Protein AF-A0A4Y8C7L8-F1 (afdb_monomer_lite)

Foldseek 3Di:
DVVPDDPVVVVVVVVVVVVVLVVVLVVLVVLVVLVVCLVVPDPDPVSSVVSDVVSDPCNVVNVVSVD

Sequence (67 aa):
MFFGLELEGLQIYWWLILSLLGGLLVFMFFVQGGQTLIDELSKDELEKTMLVNSLGRKWELGFTTLV

Secondary structure (DSSP, 8-state):
-BTTB-HHHHHHHHHHHHHHHHHHHHHHHHHHHHHHTHHHH-SSHHHHHHHHHHH-STHHHHHHHH-

Radius of gyration: 18.6 Å; chains: 1; bounding box: 33×16×54 Å

pLDDT: mean 85.71, std 11.48, range [56.16, 97.0]

Structure (mmCIF, N/CA/C/O backbone):
data_AF-A0A4Y8C7L8-F1
#
_entry.id   AF-A0A4Y8C7L8-F1
#
loop_
_atom_site.group_PDB
_atom_site.id
_atom_site.type_symbol
_atom_site.label_atom_id
_atom_site.label_alt_id
_atom_site.label_comp_id
_atom_site.label_asym_id
_atom_site.label_entity_id
_atom_site.label_seq_id
_atom_site.pdbx_PDB_ins_code
_atom_site.Cartn_x
_atom_site.Cartn_y
_atom_site.Cartn_z
_atom_site.occupancy
_atom_site.B_iso_or_equiv
_atom_site.auth_seq_id
_atom_site.auth_comp_id
_atom_site.auth_asym_id
_atom_site.auth_atom_id
_atom_site.pdbx_PDB_model_num
ATOM 1 N N . MET A 1 1 ? 13.972 5.169 -29.675 1.00 64.62 1 MET A N 1
ATOM 2 C CA . MET A 1 1 ? 14.339 4.468 -28.428 1.00 64.62 1 MET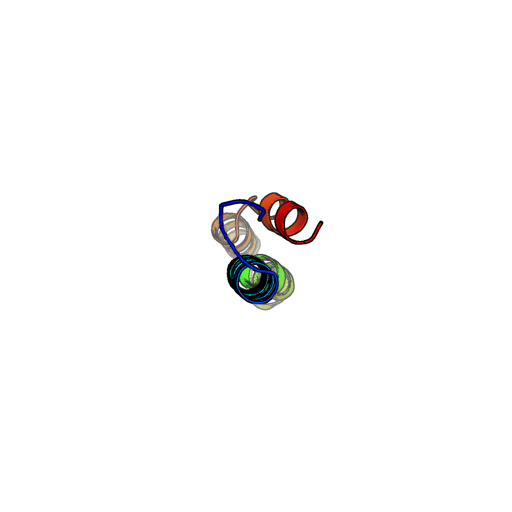 A CA 1
ATOM 3 C C . MET A 1 1 ? 14.177 5.426 -27.263 1.00 64.62 1 MET A C 1
ATOM 5 O O . MET A 1 1 ? 14.843 6.453 -27.247 1.00 64.62 1 MET A O 1
ATOM 9 N N . PHE A 1 2 ? 13.283 5.123 -26.323 1.00 76.00 2 PHE A N 1
ATOM 10 C CA . PHE A 1 2 ? 13.208 5.819 -25.035 1.00 76.00 2 PHE A CA 1
ATOM 11 C C . PHE A 1 2 ? 14.129 5.055 -24.073 1.00 76.00 2 PHE A C 1
ATOM 13 O O . PHE A 1 2 ? 14.069 3.830 -24.048 1.00 76.00 2 PHE A O 1
ATOM 20 N N . PHE A 1 3 ? 15.056 5.729 -23.386 1.00 83.50 3 PHE A N 1
ATOM 21 C CA . PHE A 1 3 ? 16.113 5.080 -22.579 1.00 83.50 3 PHE A CA 1
ATOM 22 C C . PHE A 1 3 ? 16.956 3.995 -23.293 1.00 83.50 3 PHE A C 1
ATOM 24 O O . PHE A 1 3 ? 17.549 3.147 -22.636 1.00 83.50 3 PHE A O 1
ATOM 31 N N . GLY A 1 4 ? 17.032 3.986 -24.629 1.00 91.81 4 GLY A N 1
ATOM 32 C CA . GLY A 1 4 ? 17.738 2.918 -25.360 1.00 91.81 4 GLY A CA 1
ATOM 33 C C . GLY A 1 4 ? 16.981 1.582 -25.436 1.00 91.81 4 GLY A C 1
ATOM 34 O O . GLY A 1 4 ? 17.540 0.606 -25.921 1.00 91.81 4 GLY A O 1
ATOM 35 N N . LEU A 1 5 ? 15.721 1.531 -24.989 1.00 92.81 5 LEU A N 1
ATOM 36 C CA . LEU A 1 5 ? 14.886 0.329 -25.020 1.00 92.81 5 LEU A CA 1
ATOM 37 C C . LEU A 1 5 ? 13.960 0.308 -26.244 1.00 92.81 5 LEU A C 1
ATOM 39 O O . LEU A 1 5 ? 13.444 1.345 -26.687 1.00 92.81 5 LEU A O 1
ATOM 43 N N . GLU A 1 6 ? 13.742 -0.897 -26.772 1.00 95.06 6 GLU A N 1
ATOM 44 C CA . GLU A 1 6 ? 12.676 -1.200 -27.729 1.00 95.06 6 GLU A CA 1
ATOM 45 C C . GLU A 1 6 ? 11.312 -1.302 -27.027 1.00 95.06 6 GLU A C 1
ATOM 47 O O . GLU A 1 6 ? 11.224 -1.280 -25.797 1.00 95.06 6 GLU A O 1
ATOM 52 N N . LEU A 1 7 ? 10.232 -1.404 -27.810 1.00 93.88 7 LEU A N 1
ATOM 53 C CA . LEU A 1 7 ? 8.863 -1.395 -27.287 1.00 93.88 7 LEU A CA 1
ATOM 54 C C . LEU A 1 7 ? 8.625 -2.496 -26.242 1.00 93.88 7 LEU A C 1
ATOM 56 O O . LEU A 1 7 ? 8.034 -2.217 -25.202 1.00 93.88 7 LEU A O 1
ATOM 60 N N . GLU A 1 8 ? 9.121 -3.710 -26.488 1.00 95.19 8 GLU A N 1
ATOM 61 C CA . GLU A 1 8 ? 9.004 -4.838 -25.555 1.00 95.19 8 GLU A CA 1
ATOM 62 C C . GLU A 1 8 ? 9.695 -4.544 -24.213 1.00 95.19 8 GLU A C 1
ATOM 64 O O . GLU A 1 8 ? 9.101 -4.719 -23.149 1.00 95.19 8 GLU A O 1
ATOM 69 N N . GLY A 1 9 ? 10.919 -4.003 -24.248 1.00 95.19 9 GLY A N 1
ATOM 70 C CA . GLY A 1 9 ? 11.647 -3.617 -23.036 1.00 95.19 9 GLY A CA 1
ATOM 71 C C . GLY A 1 9 ? 10.909 -2.546 -22.229 1.00 95.19 9 GLY A C 1
ATOM 72 O O . GLY A 1 9 ? 10.863 -2.611 -21.000 1.00 95.19 9 GLY A O 1
ATOM 73 N N . LEU A 1 10 ? 10.266 -1.595 -22.913 1.00 95.31 10 LEU A N 1
ATOM 74 C CA . LEU A 1 10 ? 9.438 -0.573 -22.274 1.00 95.31 10 LEU A CA 1
ATOM 75 C C . LEU A 1 10 ? 8.173 -1.168 -21.629 1.00 95.31 10 LEU A C 1
ATOM 77 O O . LEU A 1 10 ? 7.787 -0.739 -20.544 1.00 95.31 10 LEU A O 1
ATOM 81 N N . GLN A 1 11 ? 7.543 -2.161 -22.267 1.00 95.44 11 GLN A N 1
ATOM 82 C CA . GLN A 1 11 ? 6.378 -2.861 -21.716 1.00 95.44 11 GLN A CA 1
ATOM 83 C C . GLN A 1 11 ? 6.739 -3.625 -20.438 1.00 95.44 11 GLN A C 1
ATOM 85 O O . GLN A 1 11 ? 6.047 -3.486 -19.433 1.00 95.44 11 GLN A O 1
ATOM 90 N N . ILE A 1 12 ? 7.841 -4.381 -20.446 1.00 96.25 12 ILE A N 1
ATOM 91 C CA . ILE A 1 12 ? 8.315 -5.129 -19.269 1.00 96.25 12 ILE A CA 1
ATOM 92 C C . ILE A 1 12 ? 8.648 -4.174 -18.118 1.00 96.25 12 ILE A C 1
ATOM 94 O O . ILE A 1 12 ? 8.249 -4.413 -16.978 1.00 96.25 12 ILE A O 1
ATOM 98 N N . TYR A 1 13 ? 9.335 -3.067 -18.413 1.00 95.19 13 TYR A N 1
ATOM 99 C CA . TYR A 1 13 ? 9.652 -2.036 -17.426 1.00 95.19 13 TYR A CA 1
ATOM 100 C C . TYR A 1 13 ? 8.391 -1.485 -16.740 1.00 95.19 13 TYR A C 1
ATOM 102 O O . TYR A 1 13 ? 8.331 -1.413 -15.512 1.00 95.19 13 TYR A O 1
ATOM 110 N N . TRP A 1 14 ? 7.353 -1.163 -17.517 1.00 95.50 14 TRP A N 1
ATOM 111 C CA . TRP A 1 14 ? 6.081 -0.686 -16.973 1.00 95.50 14 TRP A CA 1
ATOM 112 C C . TRP A 1 14 ? 5.335 -1.747 -16.163 1.00 95.50 14 TRP A C 1
ATOM 114 O O . TRP A 1 14 ? 4.810 -1.432 -15.094 1.00 95.50 14 TRP A O 1
ATOM 124 N N . TRP A 1 15 ? 5.333 -3.005 -16.611 1.00 97.00 15 TRP A N 1
ATOM 125 C CA . TRP A 1 15 ? 4.755 -4.111 -15.844 1.00 97.00 15 TRP A CA 1
ATOM 126 C C . TRP A 1 15 ? 5.437 -4.302 -14.490 1.00 97.00 15 TRP A C 1
ATOM 128 O O . TRP A 1 15 ? 4.757 -4.573 -13.499 1.00 97.00 15 TRP A O 1
ATOM 138 N N . LEU A 1 16 ? 6.757 -4.117 -14.420 1.00 96.38 16 LEU A N 1
ATOM 139 C CA . LEU A 1 16 ? 7.504 -4.192 -13.167 1.00 96.38 16 LEU A CA 1
ATOM 140 C C . LEU A 1 16 ? 7.085 -3.079 -12.201 1.00 96.38 16 LEU A C 1
ATOM 142 O O . LEU A 1 16 ? 6.810 -3.364 -11.036 1.00 96.38 16 LEU A O 1
ATOM 146 N N . ILE A 1 17 ? 6.979 -1.834 -12.679 1.00 94.81 17 ILE A N 1
ATOM 147 C CA . ILE A 1 17 ? 6.518 -0.701 -11.860 1.00 94.81 17 ILE A CA 1
ATOM 148 C C . ILE A 1 17 ? 5.104 -0.954 -11.337 1.00 94.81 17 ILE A C 1
ATOM 150 O O . ILE A 1 17 ? 4.869 -0.833 -10.137 1.00 94.81 17 ILE A O 1
ATOM 154 N N . LEU A 1 18 ? 4.173 -1.344 -12.213 1.00 94.50 18 LEU A N 1
ATOM 155 C CA . LEU A 1 18 ? 2.790 -1.630 -11.826 1.00 94.50 18 LEU A CA 1
ATOM 156 C C . LEU A 1 18 ? 2.708 -2.764 -10.802 1.00 94.50 18 LEU A C 1
ATOM 158 O O . LEU A 1 18 ? 1.963 -2.660 -9.832 1.00 94.50 18 LEU A O 1
ATOM 162 N N . SER A 1 19 ? 3.504 -3.821 -10.977 1.00 95.12 19 SER A N 1
ATOM 163 C CA . SER A 1 19 ? 3.548 -4.943 -10.034 1.00 95.12 19 SER A CA 1
ATOM 164 C C . SER A 1 19 ? 4.104 -4.522 -8.673 1.00 95.12 19 SER A C 1
ATOM 166 O O . SER A 1 19 ? 3.578 -4.934 -7.641 1.00 95.12 19 SER A O 1
ATOM 168 N N . LEU A 1 20 ? 5.138 -3.673 -8.651 1.00 93.75 20 LEU A N 1
ATOM 169 C CA . LEU A 1 20 ? 5.709 -3.137 -7.416 1.00 93.75 20 LEU A CA 1
ATOM 170 C C . LEU A 1 20 ? 4.705 -2.247 -6.675 1.00 93.75 20 LEU A C 1
ATOM 172 O O . LEU A 1 20 ? 4.480 -2.444 -5.482 1.00 93.75 20 LEU A O 1
ATOM 176 N N . LEU A 1 21 ? 4.083 -1.298 -7.378 1.00 91.62 21 LEU A N 1
ATOM 177 C CA . LEU A 1 21 ? 3.068 -0.412 -6.806 1.00 91.62 21 LEU A CA 1
ATOM 178 C C . LEU A 1 21 ? 1.848 -1.202 -6.322 1.00 91.62 21 LEU A C 1
ATOM 180 O O . LEU A 1 21 ? 1.377 -0.971 -5.212 1.00 91.62 21 LEU A O 1
ATOM 184 N N . GLY A 1 22 ? 1.390 -2.188 -7.097 1.00 91.00 22 GLY A N 1
ATOM 185 C CA . GLY A 1 22 ? 0.307 -3.089 -6.708 1.00 91.00 22 GLY A CA 1
ATOM 186 C C . GLY A 1 22 ? 0.647 -3.920 -5.469 1.00 91.00 22 GLY A C 1
ATOM 187 O O . GLY A 1 22 ? -0.171 -4.035 -4.560 1.00 91.00 22 GLY A O 1
ATOM 188 N N . GLY A 1 23 ? 1.872 -4.444 -5.375 1.00 91.50 23 GLY A N 1
ATOM 189 C CA . GLY A 1 23 ? 2.342 -5.152 -4.183 1.00 91.50 23 GLY A CA 1
ATOM 190 C C . GLY A 1 23 ? 2.367 -4.253 -2.943 1.00 91.50 23 GLY A C 1
ATOM 191 O O . GLY A 1 23 ? 1.862 -4.639 -1.890 1.00 91.50 23 GLY A O 1
ATOM 192 N N . LEU A 1 24 ? 2.889 -3.029 -3.072 1.00 87.25 24 LEU A N 1
ATOM 193 C CA . LEU A 1 24 ? 2.868 -2.033 -1.995 1.00 87.25 24 LEU A CA 1
ATOM 194 C C . LEU A 1 24 ? 1.435 -1.653 -1.591 1.00 87.25 24 LEU A C 1
ATOM 196 O O . LEU A 1 24 ? 1.149 -1.547 -0.399 1.00 87.25 24 LEU A O 1
ATOM 200 N N . LEU A 1 25 ? 0.524 -1.515 -2.556 1.00 87.00 25 LEU A N 1
ATOM 201 C CA . LEU A 1 25 ? -0.892 -1.246 -2.308 1.00 87.00 25 LEU A CA 1
ATOM 202 C C . LEU A 1 25 ? -1.553 -2.371 -1.497 1.00 87.00 25 LEU A C 1
ATOM 204 O O . LEU A 1 25 ? -2.262 -2.089 -0.533 1.00 87.00 25 LEU A O 1
ATOM 208 N N . VAL A 1 26 ? -1.276 -3.640 -1.819 1.00 88.31 26 VAL A N 1
ATOM 209 C CA . VAL A 1 26 ? -1.784 -4.788 -1.046 1.00 88.31 26 VAL A CA 1
ATOM 210 C C . VAL A 1 26 ? -1.305 -4.737 0.407 1.00 88.31 26 VAL A C 1
ATOM 212 O O . VAL A 1 26 ? -2.103 -4.959 1.316 1.00 88.31 26 VAL A O 1
ATOM 215 N N . PHE A 1 27 ? -0.042 -4.374 0.659 1.00 84.75 27 PHE A N 1
ATOM 216 C CA . PHE A 1 27 ? 0.440 -4.164 2.030 1.00 84.75 27 PHE A CA 1
ATOM 217 C C . PHE A 1 27 ? -0.292 -3.018 2.741 1.00 84.75 27 PHE A C 1
ATOM 219 O O . PHE A 1 27 ? -0.541 -3.109 3.941 1.00 84.75 27 PHE A O 1
ATOM 226 N N . MET A 1 28 ? -0.679 -1.959 2.026 1.00 83.31 28 MET A N 1
ATOM 227 C CA . MET A 1 28 ? -1.455 -0.855 2.603 1.00 83.31 28 MET A CA 1
ATOM 228 C C . MET A 1 28 ? -2.906 -1.250 2.929 1.00 83.31 28 MET A C 1
ATOM 230 O O . MET A 1 28 ? -3.473 -0.710 3.882 1.00 83.31 28 MET A O 1
ATOM 234 N N . PHE A 1 29 ? -3.505 -2.225 2.230 1.00 84.50 29 PHE A N 1
ATOM 235 C CA . PHE A 1 29 ? -4.846 -2.729 2.568 1.00 84.50 29 PHE A CA 1
ATOM 236 C C . PHE A 1 29 ? -4.923 -3.415 3.934 1.00 84.50 29 PHE A C 1
ATOM 238 O O . PHE A 1 29 ? -6.005 -3.453 4.516 1.00 84.50 29 PHE A O 1
ATOM 245 N N . PHE A 1 30 ? -3.800 -3.864 4.506 1.00 83.94 30 PHE A N 1
ATOM 246 C CA 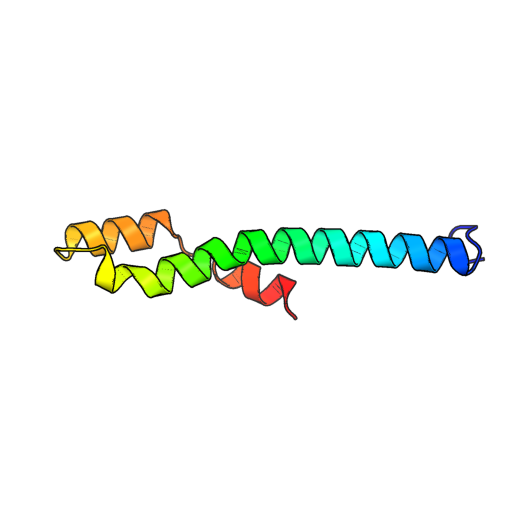. PHE A 1 30 ? -3.756 -4.314 5.901 1.00 83.94 30 PHE A CA 1
ATOM 247 C C . PHE A 1 30 ? -4.271 -3.238 6.871 1.00 83.94 30 PHE A C 1
ATOM 249 O O . PHE A 1 30 ? -5.013 -3.549 7.798 1.00 83.94 30 PHE A O 1
ATOM 256 N N . VAL A 1 31 ? -3.938 -1.965 6.633 1.00 83.06 31 VAL A N 1
ATOM 257 C CA . VAL A 1 31 ? -4.385 -0.848 7.481 1.00 83.06 31 VAL A CA 1
ATOM 258 C C . VAL A 1 31 ? -5.900 -0.656 7.369 1.00 83.06 31 VAL A C 1
ATOM 260 O O . VAL A 1 31 ? -6.574 -0.495 8.383 1.00 83.06 31 VAL A O 1
ATOM 263 N N . GLN A 1 32 ? -6.447 -0.721 6.149 1.00 80.94 32 GLN A N 1
ATOM 264 C CA . GLN A 1 32 ? -7.889 -0.585 5.906 1.00 80.94 32 GLN A CA 1
ATOM 265 C C . GLN A 1 32 ? -8.680 -1.768 6.481 1.00 80.94 32 GLN A C 1
ATOM 267 O O . GLN A 1 32 ? -9.661 -1.559 7.189 1.00 80.94 32 GLN A O 1
ATOM 272 N N . GLY A 1 33 ? -8.225 -3.003 6.252 1.00 88.19 33 GLY A N 1
ATOM 273 C CA . GLY A 1 33 ? -8.839 -4.197 6.838 1.00 88.19 33 GLY A CA 1
ATOM 274 C C . GLY A 1 33 ? -8.749 -4.205 8.366 1.00 88.19 33 GLY A C 1
ATOM 275 O O . GLY A 1 33 ? -9.728 -4.504 9.042 1.00 88.19 33 GLY A O 1
ATOM 276 N N . GLY A 1 34 ? -7.618 -3.780 8.934 1.00 88.25 34 GLY A N 1
ATOM 277 C CA . GLY A 1 34 ? -7.464 -3.630 10.381 1.00 88.25 34 GLY A CA 1
ATOM 278 C C . GLY A 1 34 ? -8.468 -2.643 10.977 1.00 88.25 34 GLY A C 1
ATOM 279 O O . GLY A 1 34 ? -9.051 -2.927 12.019 1.00 88.25 34 GLY A O 1
ATOM 280 N N . GLN A 1 35 ? -8.738 -1.524 10.294 1.00 85.81 35 GLN A N 1
ATOM 281 C CA . GLN A 1 35 ? -9.745 -0.553 10.733 1.00 85.81 35 GLN A CA 1
ATOM 282 C C . GLN A 1 35 ? -11.165 -1.123 10.753 1.00 85.81 35 GLN A C 1
ATOM 284 O O . GLN A 1 35 ? -11.906 -0.835 11.690 1.00 85.81 35 GLN A O 1
ATOM 289 N N . THR A 1 36 ? -11.532 -1.968 9.782 1.00 88.75 36 THR A N 1
ATOM 290 C CA . THR A 1 36 ? -12.858 -2.618 9.775 1.00 88.75 36 THR A CA 1
ATOM 291 C C . THR A 1 36 ? -13.080 -3.567 10.952 1.00 88.75 36 THR A C 1
ATOM 293 O O . THR A 1 36 ? -14.221 -3.852 11.290 1.00 88.75 36 THR A O 1
ATOM 296 N N . LEU A 1 37 ? -12.002 -4.018 11.600 1.00 92.56 37 LEU A N 1
ATOM 297 C CA . LEU A 1 37 ? -12.041 -4.973 12.704 1.00 92.56 37 LEU A CA 1
ATOM 298 C C . LEU A 1 37 ? -11.903 -4.318 14.088 1.00 92.56 37 LEU A C 1
ATOM 300 O O . LEU A 1 37 ? -11.968 -5.021 15.093 1.00 92.56 37 LEU A O 1
ATOM 304 N N . ILE A 1 38 ? -11.711 -2.994 14.175 1.00 91.69 38 ILE A N 1
ATOM 305 C CA . ILE A 1 38 ? -11.475 -2.294 15.453 1.00 91.69 38 ILE A CA 1
ATOM 306 C C . ILE A 1 38 ? -12.618 -2.536 16.446 1.00 91.69 38 ILE A C 1
ATOM 308 O O . ILE A 1 38 ? -12.363 -2.845 17.611 1.00 91.69 38 ILE A O 1
ATOM 312 N N . ASP A 1 39 ? -13.863 -2.419 15.984 1.00 90.56 39 ASP A N 1
ATOM 313 C CA . ASP A 1 39 ? -15.052 -2.584 16.826 1.00 90.56 39 ASP A CA 1
ATOM 314 C C . ASP A 1 39 ? -15.359 -4.057 17.149 1.00 90.56 39 ASP A C 1
ATOM 316 O O . ASP A 1 39 ? -16.073 -4.330 18.108 1.00 90.56 39 ASP A O 1
ATOM 320 N N . GLU A 1 40 ? -14.803 -5.009 16.391 1.00 94.25 40 GLU A N 1
ATOM 321 C CA . GLU A 1 40 ? -14.928 -6.441 16.693 1.00 94.25 40 GLU A CA 1
ATOM 322 C C . GLU A 1 40 ? -13.848 -6.938 17.667 1.00 94.25 40 GLU A C 1
ATOM 324 O O . GLU A 1 40 ? -14.110 -7.827 18.478 1.00 94.25 40 GLU A O 1
ATOM 329 N N . LEU A 1 41 ? -12.627 -6.393 17.592 1.00 92.69 41 LEU A N 1
ATOM 330 C CA . LEU A 1 41 ? -11.495 -6.838 18.412 1.00 92.69 41 LEU A CA 1
ATOM 331 C C . LEU A 1 41 ? -11.407 -6.152 19.779 1.00 92.69 41 LEU A C 1
ATOM 333 O O . LEU A 1 41 ? -10.839 -6.742 20.698 1.00 92.69 41 LEU A O 1
ATOM 337 N N . SER A 1 42 ? -11.905 -4.922 19.912 1.00 95.00 42 SER A N 1
ATOM 338 C CA . SER A 1 42 ? -11.849 -4.185 21.179 1.00 95.00 42 SER A CA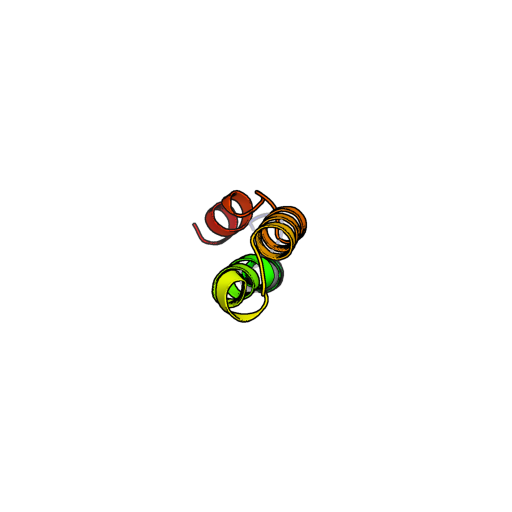 1
ATOM 339 C C . SER A 1 42 ? -13.008 -4.544 22.106 1.00 95.00 42 SER A C 1
ATOM 341 O O . SER A 1 42 ? -14.162 -4.617 21.691 1.00 95.00 42 SER A O 1
ATOM 343 N N . LYS A 1 43 ? -12.706 -4.753 23.390 1.00 94.38 43 LYS A N 1
ATOM 344 C CA . LYS A 1 43 ? -13.709 -4.989 24.444 1.00 94.38 43 LYS A CA 1
ATOM 345 C C . LYS A 1 43 ? -14.034 -3.734 25.244 1.00 94.38 43 LYS A C 1
ATOM 347 O O . LYS A 1 43 ? -15.088 -3.668 25.872 1.00 94.38 43 LYS A O 1
ATOM 352 N N . ASP A 1 44 ? -13.125 -2.765 25.240 1.00 96.06 44 ASP A N 1
ATOM 353 C CA . ASP A 1 44 ? -13.269 -1.487 25.921 1.00 96.06 44 ASP A CA 1
ATOM 354 C C . ASP A 1 44 ? -12.577 -0.345 25.155 1.00 96.06 44 ASP A C 1
ATOM 356 O O . ASP A 1 44 ? -11.868 -0.543 24.162 1.00 96.06 44 ASP A O 1
ATOM 360 N N . GLU A 1 45 ? -12.795 0.880 25.630 1.00 94.50 45 GLU A N 1
ATOM 361 C CA . GLU A 1 45 ? -12.265 2.103 25.019 1.00 94.50 45 GLU A CA 1
ATOM 362 C C . GLU A 1 45 ? -10.729 2.189 25.055 1.00 94.50 45 GLU A C 1
ATOM 364 O O . GLU A 1 45 ? -10.118 2.833 24.194 1.00 94.50 45 GLU A O 1
ATOM 369 N N . LEU A 1 46 ? -10.080 1.535 26.024 1.00 95.38 46 LEU A N 1
ATOM 370 C CA . LEU A 1 46 ? -8.623 1.491 26.112 1.00 95.38 46 LEU A CA 1
ATOM 371 C C . LEU A 1 46 ? -8.065 0.609 24.989 1.00 95.38 46 LEU A C 1
ATOM 373 O O . LEU A 1 46 ? -7.189 1.052 24.246 1.00 95.38 46 LEU A O 1
ATOM 377 N N . GLU A 1 47 ? -8.593 -0.606 24.825 1.00 94.31 47 GLU A N 1
ATOM 378 C CA . GLU A 1 47 ? -8.223 -1.520 23.741 1.00 94.31 47 GLU A CA 1
ATOM 379 C C . GLU A 1 47 ? -8.481 -0.894 22.372 1.00 94.31 47 GLU A C 1
ATOM 381 O O . GLU A 1 47 ? -7.608 -0.9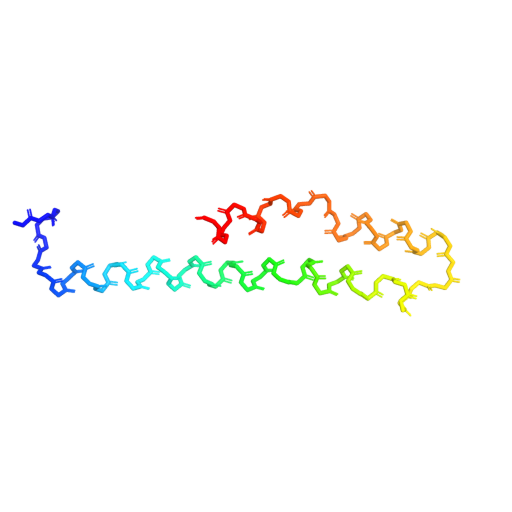26 21.503 1.00 94.31 47 GLU A O 1
ATOM 386 N N . LYS A 1 48 ? -9.627 -0.230 22.201 1.00 92.81 48 LYS A N 1
ATOM 387 C CA . LYS A 1 48 ? -9.958 0.503 20.977 1.00 92.81 48 LYS A CA 1
ATOM 388 C C . LYS A 1 48 ? -8.929 1.590 20.663 1.00 92.81 48 LYS A C 1
ATOM 390 O O . LYS A 1 48 ? -8.431 1.675 19.540 1.00 92.81 48 LYS A O 1
ATOM 395 N N . THR A 1 49 ? -8.544 2.379 21.664 1.00 92.12 49 THR A N 1
ATOM 396 C CA . THR A 1 49 ? -7.514 3.420 21.524 1.00 92.12 49 THR A CA 1
ATOM 397 C C . THR A 1 49 ? -6.145 2.825 21.182 1.00 92.12 49 THR A C 1
ATOM 399 O O . THR A 1 49 ? -5.422 3.373 20.346 1.00 92.12 49 THR A O 1
ATOM 402 N N . MET A 1 50 ? -5.781 1.688 21.782 1.00 91.94 50 MET A N 1
ATOM 403 C CA . MET A 1 50 ? -4.546 0.971 21.454 1.00 91.94 50 MET A CA 1
ATOM 404 C C . MET A 1 50 ? -4.553 0.466 20.006 1.00 91.94 50 MET A C 1
ATOM 406 O O . MET A 1 50 ? -3.589 0.717 19.286 1.00 91.94 50 MET A O 1
ATOM 410 N N . LEU A 1 51 ? -5.647 -0.153 19.545 1.00 91.12 51 LEU A N 1
ATOM 411 C CA . LEU A 1 51 ? -5.794 -0.624 18.163 1.00 91.12 51 LEU A CA 1
ATOM 412 C C . LEU A 1 51 ? -5.689 0.524 17.153 1.00 91.12 51 LEU A C 1
ATOM 414 O O . LEU A 1 51 ? -4.945 0.415 16.180 1.00 91.12 51 LEU A O 1
ATOM 418 N N . VAL A 1 52 ? -6.363 1.651 17.402 1.00 88.81 52 VAL A N 1
ATOM 419 C CA . VAL A 1 52 ? -6.271 2.852 16.551 1.00 88.81 52 VAL A CA 1
ATOM 420 C C . VAL A 1 52 ? -4.833 3.377 16.485 1.00 88.81 52 VAL A C 1
ATOM 422 O O . VAL A 1 52 ? -4.347 3.712 15.403 1.00 88.81 52 VAL A O 1
ATOM 425 N N . ASN A 1 53 ? -4.120 3.413 17.614 1.00 88.62 53 ASN A N 1
ATOM 426 C CA . ASN A 1 53 ? -2.730 3.871 17.661 1.00 88.62 53 ASN A CA 1
ATOM 427 C C . ASN A 1 53 ? -1.756 2.907 16.965 1.00 88.62 53 ASN A C 1
ATOM 429 O O . ASN A 1 53 ? -0.801 3.365 16.336 1.00 88.62 53 ASN A O 1
ATOM 433 N N . SER A 1 54 ? -1.995 1.595 17.042 1.00 86.44 54 SER A N 1
ATOM 434 C CA . SER A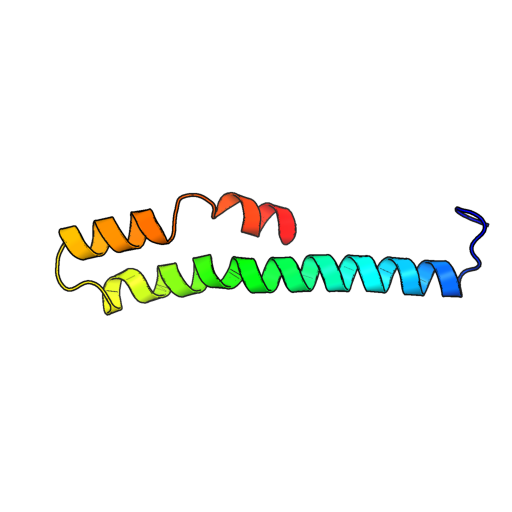 1 54 ? -1.179 0.569 16.380 1.00 86.44 54 SER A CA 1
ATOM 435 C C . SER A 1 54 ? -1.432 0.477 14.875 1.00 86.44 54 SER A C 1
ATOM 437 O O . SER A 1 54 ? -0.492 0.252 14.115 1.00 86.44 54 SER A O 1
ATOM 439 N N . LEU A 1 55 ? -2.677 0.674 14.434 1.00 84.62 55 LEU A N 1
ATOM 440 C CA . LEU A 1 55 ? -3.041 0.713 13.014 1.00 84.62 55 LEU A CA 1
ATOM 441 C C . LEU A 1 55 ? -2.653 2.047 12.364 1.00 84.62 55 LEU A C 1
ATOM 443 O O . LEU A 1 55 ? -2.305 2.074 11.187 1.00 84.62 55 LEU A O 1
ATOM 447 N N . GLY A 1 56 ? -2.612 3.121 13.158 1.00 69.19 56 GLY A N 1
ATOM 448 C CA . GLY A 1 56 ? -1.900 4.361 12.872 1.00 69.19 56 GLY A CA 1
ATOM 449 C C . GLY A 1 56 ? -2.452 5.227 11.727 1.00 69.19 56 GLY A C 1
ATOM 450 O O . GLY A 1 56 ? -2.982 4.766 10.723 1.00 69.19 56 GLY A O 1
ATOM 451 N N . ARG A 1 57 ? -2.216 6.542 11.858 1.00 62.22 57 ARG A N 1
ATOM 452 C CA . ARG A 1 57 ? -2.590 7.678 10.974 1.00 62.22 57 ARG A CA 1
ATOM 453 C C . ARG A 1 57 ? -2.126 7.608 9.505 1.00 62.22 57 ARG A C 1
ATOM 455 O O . ARG A 1 57 ? -2.298 8.577 8.776 1.00 62.22 57 ARG A O 1
ATOM 462 N N . LYS A 1 58 ? -1.515 6.512 9.046 1.00 61.25 58 LYS A N 1
ATOM 463 C CA . LYS A 1 58 ? -0.872 6.412 7.717 1.00 61.25 58 LYS A CA 1
ATOM 464 C C . LYS A 1 58 ? -1.838 6.118 6.565 1.00 61.25 58 LYS A C 1
ATOM 466 O O . LYS A 1 58 ? -1.398 5.821 5.459 1.00 61.25 58 LYS A O 1
ATOM 471 N N . TRP A 1 59 ? -3.140 6.236 6.816 1.00 63.12 59 TRP A N 1
ATOM 472 C CA . TRP A 1 59 ? -4.203 6.009 5.836 1.00 63.12 59 TRP A CA 1
ATOM 473 C C . TRP A 1 59 ? -4.046 6.862 4.568 1.00 63.12 59 TRP A C 1
ATOM 475 O O . TRP A 1 59 ? -4.351 6.406 3.469 1.00 63.12 59 TRP A O 1
ATOM 485 N N . GLU A 1 60 ? -3.473 8.059 4.706 1.00 65.00 60 GLU A N 1
ATOM 486 C CA . GLU A 1 60 ? -3.180 8.970 3.593 1.00 65.00 60 GLU A CA 1
ATOM 487 C C . GLU A 1 60 ? -2.262 8.341 2.523 1.00 65.00 60 GLU A C 1
ATOM 489 O O . GLU A 1 60 ? -2.429 8.621 1.338 1.00 65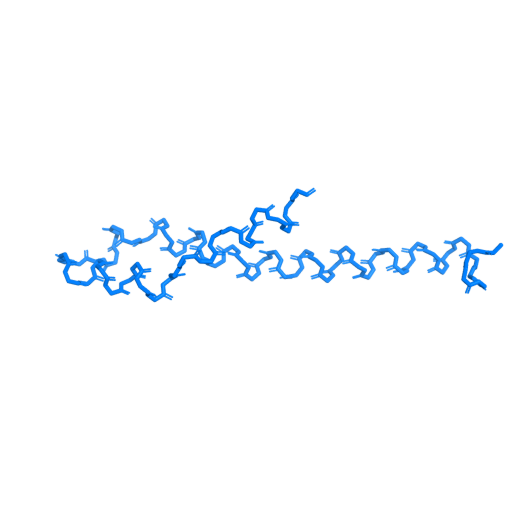.00 60 GLU A O 1
ATOM 494 N N . LEU A 1 61 ? -1.360 7.423 2.904 1.00 65.38 61 LEU A N 1
ATOM 495 C CA . LEU A 1 61 ? -0.429 6.764 1.973 1.00 65.38 61 LEU A CA 1
ATOM 496 C C . LEU A 1 61 ? -1.116 5.746 1.049 1.00 65.38 61 LEU A C 1
ATOM 498 O O . LEU A 1 61 ? -0.684 5.541 -0.090 1.00 65.38 61 LEU A O 1
ATOM 502 N N . GLY A 1 62 ? -2.190 5.108 1.529 1.00 64.19 62 GLY A N 1
ATOM 503 C CA . GLY A 1 62 ? -2.990 4.185 0.725 1.00 64.19 62 GLY A CA 1
ATOM 504 C C . GLY A 1 62 ? -3.701 4.906 -0.422 1.00 64.19 62 GLY A C 1
ATOM 505 O O . GLY A 1 62 ? -3.684 4.423 -1.551 1.00 64.19 62 GLY A O 1
ATOM 506 N N . PHE A 1 63 ? -4.246 6.100 -0.159 1.00 62.34 63 PHE A N 1
ATOM 507 C CA . PHE A 1 63 ? -4.915 6.918 -1.178 1.00 62.34 63 PHE A CA 1
ATOM 508 C C . PHE A 1 63 ? -3.958 7.397 -2.267 1.00 62.34 63 PHE A C 1
ATOM 510 O O . PHE A 1 63 ? -4.289 7.299 -3.442 1.00 62.34 63 PHE A O 1
ATOM 517 N N . THR A 1 64 ? -2.756 7.844 -1.902 1.00 66.56 64 THR A N 1
ATOM 518 C CA . THR A 1 64 ? -1.758 8.316 -2.878 1.00 66.56 64 THR A CA 1
ATOM 519 C C . THR A 1 64 ? -1.148 7.210 -3.737 1.00 66.56 64 THR A C 1
ATOM 521 O O . THR A 1 64 ? -0.497 7.513 -4.725 1.00 66.56 64 THR A O 1
ATOM 524 N N . THR A 1 65 ? -1.301 5.939 -3.350 1.00 66.56 65 THR A N 1
ATOM 525 C CA . THR A 1 65 ? -0.834 4.797 -4.160 1.00 66.56 65 THR A CA 1
ATOM 526 C C . THR A 1 65 ? -1.923 4.294 -5.114 1.00 66.56 65 THR A C 1
ATOM 528 O O . THR A 1 65 ? -1.616 3.663 -6.121 1.00 66.56 65 THR A O 1
ATOM 531 N N . LEU A 1 66 ? -3.197 4.543 -4.789 1.00 67.12 66 LEU A N 1
ATOM 532 C CA . LEU A 1 66 ? -4.350 4.128 -5.591 1.00 67.12 66 LEU A CA 1
ATOM 533 C C . LEU A 1 66 ? -4.675 5.119 -6.725 1.00 67.12 66 LEU A C 1
ATOM 535 O O . LEU A 1 66 ? -5.157 4.692 -7.773 1.00 67.12 66 LEU A O 1
ATOM 539 N N . VAL A 1 67 ? -4.471 6.419 -6.477 1.00 56.16 67 VAL A N 1
ATOM 540 C CA . VAL A 1 67 ? -4.752 7.541 -7.398 1.00 56.16 67 VAL A CA 1
ATOM 541 C C . VAL A 1 67 ? -3.529 7.855 -8.247 1.00 56.16 67 VAL A C 1
ATOM 543 O O . VAL A 1 67 ? -3.708 8.022 -9.473 1.00 56.16 67 VAL A O 1
#